Protein AF-A0A3S3UVJ2-F1 (afdb_monomer)

Foldseek 3Di:
DWFWWAQFAAAPVRTDIDDDDADDEAAQKFKFQFPDAADDPVQNCCSNVVDVLAPGDGDAGGFKTWGFTCGDHHNDPPDDGGFTKIFGAPPPYGQNRRGRMTMGRNVGMDGDDPVDDGHVRSLCHPLVVVLCCCCPVPVVDDPPDDDDDPPVVDSND

Nearest PDB structures (foldseek):
  4a27-assembly1_B  TM=9.596E-01  e=4.666E-13  Homo sapiens
  4dup-assembly1_A  TM=9.320E-01  e=1.553E-13  Rhizobium etli CFN 42
  4a27-assembly1_A  TM=9.573E-01  e=5.062E-12  Homo sapiens
  6lii-assembly2_D  TM=8.931E-01  e=5.062E-12  Homo sapiens
  2eih-assembly1_A  TM=8.874E-01  e=5.062E-12  Thermus thermophilus HB8

pLDDT: mean 97.7, std 1.2, range [91.75, 98.94]

Solvent-accessible surface area (backbone atoms only — not comparable to full-atom values): 8453 Å² total; per-residue (Å²): 69,55,29,42,31,31,76,53,65,39,64,79,84,44,58,41,80,42,82,43,83,74,84,78,40,49,72,41,15,25,22,28,40,43,72,24,54,29,89,53,74,64,44,56,32,36,45,41,56,78,43,55,66,80,62,73,57,72,53,40,49,36,41,14,27,6,28,29,30,68,42,76,16,53,88,59,72,99,72,56,70,69,42,48,32,24,25,44,19,56,72,79,49,81,23,27,28,45,24,47,55,28,55,31,46,57,88,44,47,44,77,50,62,88,91,54,56,44,63,65,45,7,60,35,34,61,30,49,50,50,40,46,41,52,42,48,76,72,55,61,68,54,94,91,69,85,83,88,68,74,67,53,87,44,89,58,69

Sequence (157 aa):
MRAVTQNTVGGPDVLVIADRPDPAPKAGEVLVRVSAAGINPVDGAVRGGHYPLLGEPPFILGWDISGTIEALGPDVSGLKVGDQVFGMPHFPKQAAAYAELAVAPADEIAPKPDSIDHIHAAALPLAGLTAWQGLVRHGGLRKGQRVLVHAAAGGVG

Radius of gyration: 16.52 Å; Cα contacts (8 Å, |Δi|>4): 335; chains: 1; bounding box: 36×39×40 Å

Structure (mmCIF, N/CA/C/O backbone):
data_AF-A0A3S3UVJ2-F1
#
_entry.id   AF-A0A3S3UVJ2-F1
#
loop_
_atom_site.group_PDB
_atom_site.id
_atom_site.type_symbol
_atom_site.label_atom_id
_atom_site.label_alt_id
_atom_site.label_comp_id
_atom_site.label_asym_id
_atom_site.label_entity_id
_atom_site.label_seq_id
_atom_site.pdbx_PDB_ins_code
_atom_site.Cartn_x
_atom_site.Cartn_y
_atom_site.Cartn_z
_atom_site.occupancy
_atom_site.B_iso_or_equiv
_atom_site.auth_seq_id
_atom_site.auth_comp_id
_atom_site.auth_asym_id
_atom_site.auth_atom_id
_atom_site.pdbx_PDB_model_num
ATOM 1 N N . MET A 1 1 ? 8.243 -12.343 -9.855 1.00 98.06 1 MET A N 1
ATOM 2 C CA . MET A 1 1 ? 6.895 -11.747 -9.803 1.00 98.06 1 MET A CA 1
ATOM 3 C C . MET A 1 1 ? 6.687 -10.773 -10.948 1.00 98.06 1 MET A C 1
ATOM 5 O O . MET A 1 1 ? 7.643 -10.124 -11.371 1.00 98.06 1 MET A O 1
ATOM 9 N N . ARG A 1 2 ? 5.448 -10.613 -11.410 1.00 98.62 2 ARG A N 1
ATOM 10 C CA . ARG A 1 2 ? 5.065 -9.511 -12.300 1.00 98.62 2 ARG A CA 1
ATOM 11 C C . ARG A 1 2 ? 4.887 -8.226 -11.494 1.00 98.62 2 ARG A C 1
ATOM 13 O O . ARG A 1 2 ? 4.328 -8.241 -10.397 1.00 98.62 2 ARG A O 1
ATOM 20 N N . ALA A 1 3 ? 5.335 -7.113 -12.059 1.00 98.75 3 ALA A N 1
ATOM 21 C CA . ALA A 1 3 ? 5.150 -5.782 -11.497 1.00 98.75 3 ALA A CA 1
ATOM 22 C C . ALA A 1 3 ? 4.907 -4.747 -12.596 1.00 98.75 3 ALA A C 1
ATOM 24 O O . ALA A 1 3 ? 5.385 -4.901 -13.724 1.00 98.75 3 ALA A O 1
ATOM 25 N N . VAL A 1 4 ? 4.199 -3.672 -12.254 1.00 98.69 4 VAL A N 1
ATOM 26 C CA . VAL A 1 4 ? 4.075 -2.485 -13.102 1.00 98.69 4 VAL A CA 1
ATOM 27 C C . VAL A 1 4 ? 5.255 -1.562 -12.812 1.00 98.69 4 VAL A C 1
ATOM 29 O O . VAL A 1 4 ? 5.452 -1.110 -11.686 1.00 98.69 4 VAL A O 1
ATOM 32 N N . THR A 1 5 ? 6.060 -1.279 -13.828 1.00 98.19 5 THR A N 1
ATOM 33 C CA . THR A 1 5 ? 7.278 -0.468 -13.726 1.00 98.19 5 THR A CA 1
ATOM 34 C C . THR A 1 5 ? 7.324 0.571 -14.844 1.00 98.19 5 THR A C 1
ATOM 36 O O . THR A 1 5 ? 6.481 0.572 -15.739 1.00 98.19 5 THR A O 1
ATOM 39 N N . GLN A 1 6 ? 8.310 1.461 -14.799 1.00 98.06 6 GLN A N 1
ATOM 40 C CA . GLN A 1 6 ? 8.572 2.457 -15.834 1.00 98.06 6 GLN A CA 1
ATOM 41 C C . GLN A 1 6 ? 10.076 2.700 -15.963 1.00 98.06 6 GLN A C 1
ATOM 43 O O . GLN A 1 6 ? 10.808 2.519 -14.994 1.00 98.06 6 GLN A O 1
ATOM 48 N N . ASN A 1 7 ? 10.523 3.149 -17.137 1.00 97.44 7 ASN A N 1
ATOM 49 C CA . ASN A 1 7 ? 11.928 3.505 -17.400 1.00 97.44 7 ASN A CA 1
ATOM 50 C C . ASN A 1 7 ? 12.138 5.013 -17.621 1.00 97.44 7 ASN A C 1
ATOM 52 O O . ASN A 1 7 ? 13.267 5.463 -17.765 1.00 97.44 7 ASN A O 1
ATOM 56 N N . THR A 1 8 ? 11.053 5.783 -17.674 1.00 97.94 8 THR A N 1
ATOM 57 C CA . THR A 1 8 ? 11.046 7.243 -17.811 1.00 97.94 8 THR A CA 1
ATOM 58 C C . THR A 1 8 ? 9.856 7.796 -17.039 1.00 97.94 8 THR A C 1
ATOM 60 O O . THR A 1 8 ? 8.887 7.071 -16.800 1.00 97.94 8 THR A O 1
ATOM 63 N N . VAL A 1 9 ? 9.920 9.065 -16.645 1.00 98.12 9 VAL A N 1
ATOM 64 C CA . VAL A 1 9 ? 8.751 9.776 -16.120 1.00 98.12 9 VAL A CA 1
ATOM 65 C C . VAL A 1 9 ? 7.801 10.148 -17.260 1.00 98.12 9 VAL A C 1
ATOM 67 O O . VAL A 1 9 ? 8.246 10.360 -18.392 1.00 98.12 9 VAL A O 1
ATOM 70 N N . GLY A 1 10 ? 6.497 10.225 -16.980 1.00 97.75 10 GLY A N 1
ATOM 71 C CA . GLY A 1 10 ? 5.513 10.669 -17.972 1.00 97.75 10 GLY A CA 1
ATOM 72 C C . GLY A 1 10 ? 4.047 10.363 -17.653 1.00 97.75 10 GLY A C 1
ATOM 73 O O . GLY A 1 10 ? 3.637 10.173 -16.498 1.00 97.75 10 GLY A O 1
ATOM 74 N N . GLY A 1 11 ? 3.233 10.362 -18.711 1.00 98.06 11 GLY A N 1
ATOM 75 C CA . GLY A 1 11 ? 1.832 9.948 -18.663 1.00 98.06 11 GLY A CA 1
ATOM 76 C C . GLY A 1 11 ? 1.673 8.457 -18.330 1.00 98.06 11 GLY A C 1
ATOM 77 O O . GLY A 1 11 ? 2.662 7.754 -18.144 1.00 98.06 11 GLY A O 1
ATOM 78 N N . PRO A 1 12 ? 0.439 7.943 -18.193 1.00 97.75 12 PRO A N 1
ATOM 79 C CA . PRO A 1 12 ? 0.204 6.525 -17.890 1.00 97.75 12 PRO A CA 1
ATOM 80 C C . PRO A 1 12 ? 0.824 5.549 -18.904 1.00 97.75 12 PRO A C 1
ATOM 82 O O . PRO A 1 12 ? 1.092 4.404 -18.563 1.00 97.75 12 PRO A O 1
ATOM 85 N N . ASP A 1 13 ? 1.066 6.009 -20.128 1.00 98.25 13 ASP A N 1
ATOM 86 C CA . ASP A 1 13 ? 1.671 5.287 -21.249 1.00 98.25 13 ASP A CA 1
ATOM 87 C C . ASP A 1 13 ? 3.126 4.845 -21.014 1.00 98.25 13 ASP A C 1
ATOM 89 O O . ASP A 1 13 ? 3.608 3.956 -21.712 1.00 98.25 13 ASP A O 1
ATOM 93 N N . VAL A 1 14 ? 3.813 5.391 -20.002 1.00 98.38 14 VAL A N 1
ATOM 94 C CA . VAL A 1 14 ? 5.164 4.935 -19.616 1.00 98.38 14 VAL A CA 1
ATOM 95 C C . VAL A 1 14 ? 5.156 3.639 -18.797 1.00 98.38 14 VAL A C 1
ATOM 97 O O . VAL A 1 14 ? 6.216 3.047 -18.579 1.00 98.38 14 VAL A O 1
ATOM 100 N N . LEU A 1 15 ? 3.984 3.221 -18.303 1.00 98.56 15 LEU A N 1
ATOM 101 C CA . LEU A 1 15 ? 3.835 2.041 -17.458 1.00 98.56 15 LEU A CA 1
ATOM 102 C C . LEU A 1 15 ? 3.865 0.767 -18.302 1.00 98.56 15 LEU A C 1
ATOM 104 O O . LEU A 1 15 ? 3.097 0.601 -19.248 1.00 98.56 15 LEU A O 1
ATOM 108 N N . VAL A 1 16 ? 4.715 -0.171 -17.900 1.00 98.50 16 VAL A N 1
A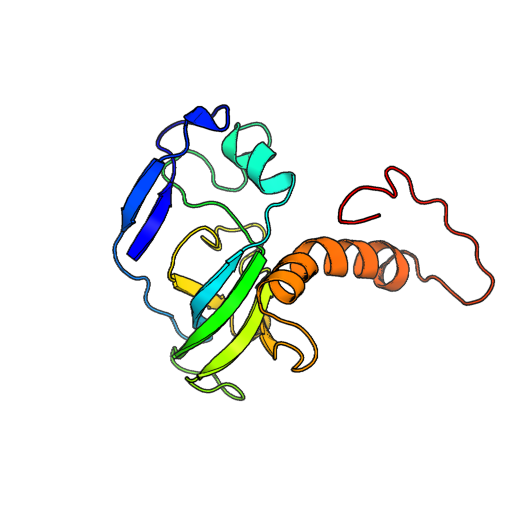TOM 109 C CA . VAL A 1 16 ? 4.844 -1.490 -18.522 1.00 98.50 16 VAL A CA 1
ATOM 110 C C . VAL A 1 16 ? 4.797 -2.580 -17.460 1.00 98.50 16 VAL A C 1
ATOM 112 O O . VAL A 1 16 ? 5.266 -2.391 -16.337 1.00 98.50 16 VAL A O 1
ATOM 115 N N . ILE A 1 17 ? 4.245 -3.741 -17.810 1.00 98.56 17 ILE A N 1
ATOM 116 C CA . ILE A 1 17 ? 4.340 -4.939 -16.971 1.00 98.56 17 ILE A CA 1
ATOM 117 C C . ILE A 1 17 ? 5.666 -5.625 -17.285 1.00 98.56 17 ILE A C 1
ATOM 119 O O . ILE A 1 17 ? 5.972 -5.877 -18.450 1.00 98.56 17 ILE A O 1
ATOM 123 N N . ALA A 1 18 ? 6.441 -5.936 -16.252 1.00 98.12 18 ALA A N 1
ATOM 124 C CA . ALA A 1 18 ? 7.705 -6.646 -16.378 1.00 98.12 18 ALA A CA 1
ATOM 125 C C . ALA A 1 18 ? 7.862 -7.685 -15.267 1.00 98.12 18 ALA A C 1
ATOM 127 O O . ALA A 1 18 ? 7.359 -7.505 -14.155 1.00 98.12 18 ALA A O 1
ATOM 128 N N . ASP A 1 19 ? 8.611 -8.745 -15.559 1.00 98.31 19 ASP A N 1
ATOM 129 C CA . ASP A 1 19 ? 9.071 -9.678 -14.540 1.00 98.31 19 ASP A CA 1
ATOM 130 C C . ASP A 1 19 ? 10.206 -9.060 -13.721 1.00 98.31 19 ASP A C 1
ATOM 132 O O . ASP A 1 19 ? 11.157 -8.471 -14.248 1.00 98.31 19 ASP A O 1
ATOM 136 N N . ARG A 1 20 ? 10.101 -9.201 -12.403 1.00 97.38 20 ARG A N 1
ATOM 137 C CA . ARG A 1 20 ? 11.088 -8.763 -11.420 1.00 97.38 20 ARG A CA 1
ATOM 138 C C . ARG A 1 20 ? 11.397 -9.908 -10.454 1.00 97.38 20 ARG A C 1
ATOM 140 O O . ARG A 1 20 ? 10.530 -10.759 -10.232 1.00 97.38 20 ARG A O 1
ATOM 147 N N . PRO A 1 21 ? 12.609 -9.943 -9.873 1.00 97.69 21 PRO A N 1
ATOM 148 C CA . PRO A 1 21 ? 12.908 -10.862 -8.784 1.00 97.69 21 PRO A CA 1
ATOM 149 C C . PRO A 1 21 ? 11.909 -10.683 -7.642 1.00 97.69 21 PRO A C 1
ATOM 151 O O . PRO A 1 21 ? 11.505 -9.557 -7.345 1.00 97.69 21 PRO A O 1
ATOM 154 N N . ASP A 1 22 ? 11.533 -11.786 -7.005 1.00 98.25 22 ASP A N 1
ATOM 155 C CA . ASP A 1 22 ? 10.714 -11.727 -5.800 1.00 98.25 22 ASP A CA 1
ATOM 156 C C . ASP A 1 22 ? 11.526 -11.047 -4.686 1.00 98.25 22 ASP A C 1
ATOM 158 O O . ASP A 1 22 ? 12.705 -11.377 -4.496 1.00 98.25 22 ASP A O 1
ATOM 162 N N . PRO A 1 23 ? 10.949 -10.072 -3.966 1.00 97.69 23 PRO A N 1
ATOM 163 C CA . PRO A 1 23 ? 11.634 -9.439 -2.858 1.00 97.69 23 PRO A CA 1
ATOM 164 C C . PRO A 1 23 ? 11.634 -10.382 -1.649 1.00 97.69 23 PRO A C 1
ATOM 166 O O . PRO A 1 23 ? 10.733 -11.200 -1.474 1.00 97.69 23 PRO A O 1
ATOM 169 N N . ALA A 1 24 ? 12.643 -10.247 -0.792 1.00 97.62 24 ALA A N 1
ATOM 170 C CA . ALA A 1 24 ? 12.733 -10.991 0.458 1.00 97.62 24 ALA A CA 1
ATOM 171 C C . ALA A 1 24 ? 12.555 -10.032 1.646 1.00 97.62 24 ALA A C 1
ATOM 173 O O . ALA A 1 24 ? 13.186 -8.969 1.644 1.00 97.62 24 ALA A O 1
ATOM 174 N N . PRO A 1 25 ? 11.738 -10.387 2.654 1.00 98.25 25 PRO A N 1
ATOM 175 C CA . PRO A 1 25 ? 11.568 -9.556 3.836 1.00 98.25 25 PRO A CA 1
ATOM 176 C C . PRO A 1 25 ? 12.832 -9.595 4.703 1.00 98.25 25 PRO A C 1
ATOM 178 O O . PRO A 1 25 ? 13.435 -10.656 4.903 1.00 98.25 25 PRO A O 1
ATOM 181 N N . LYS A 1 26 ? 13.241 -8.439 5.226 1.00 98.19 26 LYS A N 1
ATOM 182 C CA . LYS A 1 26 ? 14.328 -8.311 6.208 1.00 98.19 26 LYS A CA 1
ATOM 183 C C . LYS A 1 26 ? 13.784 -8.422 7.632 1.00 98.19 26 LYS A C 1
ATOM 185 O O . LYS A 1 26 ? 12.597 -8.644 7.847 1.00 98.19 26 LYS A O 1
ATOM 190 N N . ALA A 1 27 ? 14.665 -8.274 8.621 1.00 98.38 27 ALA A N 1
ATOM 191 C CA . ALA A 1 27 ? 14.255 -8.233 10.021 1.00 98.38 27 ALA A CA 1
ATOM 192 C C . ALA A 1 27 ? 13.189 -7.144 10.252 1.00 98.38 27 ALA A C 1
ATOM 194 O O . ALA A 1 27 ? 13.362 -6.010 9.806 1.00 98.38 27 ALA A O 1
ATOM 195 N N . GLY A 1 28 ? 12.097 -7.505 10.927 1.00 98.38 28 GLY A N 1
ATOM 196 C CA . GLY A 1 28 ? 10.945 -6.636 11.178 1.00 98.38 28 GLY A CA 1
ATOM 197 C C . GLY A 1 28 ? 9.983 -6.463 9.996 1.00 98.38 28 GLY A C 1
ATOM 198 O O . GLY A 1 28 ? 9.000 -5.738 10.131 1.00 98.38 28 GLY A O 1
ATOM 199 N N . GLU A 1 29 ? 10.222 -7.115 8.857 1.00 98.69 29 GLU A N 1
ATOM 200 C CA . GLU A 1 29 ? 9.383 -7.000 7.662 1.00 98.69 29 GLU A CA 1
ATOM 201 C C . GLU A 1 29 ? 8.628 -8.300 7.363 1.00 98.69 29 GLU A C 1
ATOM 203 O O . GLU A 1 29 ? 9.044 -9.403 7.726 1.00 98.69 29 GLU A O 1
ATOM 208 N N . VAL A 1 30 ? 7.523 -8.182 6.636 1.00 98.81 30 VAL A N 1
ATOM 209 C CA . VAL A 1 30 ? 6.783 -9.311 6.071 1.00 98.81 30 VAL A CA 1
ATOM 210 C C . VAL A 1 30 ? 6.736 -9.206 4.555 1.00 98.81 30 VAL A C 1
ATOM 212 O O . VAL A 1 30 ? 6.794 -8.114 3.990 1.00 98.81 30 VAL A O 1
ATOM 215 N N . LEU A 1 31 ? 6.606 -10.350 3.893 1.00 98.81 31 LEU A N 1
ATOM 216 C CA . LEU A 1 31 ? 6.291 -10.433 2.474 1.00 98.81 31 LEU A CA 1
ATOM 217 C C . LEU A 1 31 ? 4.794 -10.669 2.324 1.00 98.81 31 LEU A C 1
ATOM 219 O O . LEU A 1 31 ? 4.269 -11.654 2.846 1.00 98.81 31 LEU A O 1
ATOM 223 N N . VAL A 1 32 ? 4.114 -9.791 1.598 1.00 98.88 32 VAL A N 1
ATOM 224 C CA . VAL A 1 32 ? 2.677 -9.880 1.337 1.00 98.88 32 VAL A CA 1
ATOM 225 C C . VAL A 1 32 ? 2.449 -10.253 -0.119 1.00 98.88 32 VAL A C 1
ATOM 227 O O . VAL A 1 32 ? 2.915 -9.555 -1.019 1.00 98.88 32 VAL A O 1
ATOM 230 N N . ARG A 1 33 ? 1.666 -11.308 -0.349 1.00 98.88 33 ARG A N 1
ATOM 231 C CA . ARG A 1 33 ? 1.051 -11.596 -1.644 1.00 98.88 33 ARG A CA 1
ATOM 232 C C . ARG A 1 33 ? -0.109 -10.650 -1.872 1.00 98.88 33 ARG A C 1
ATOM 234 O O . ARG A 1 33 ? -1.174 -10.804 -1.267 1.00 98.88 33 ARG A O 1
ATOM 241 N N . VAL A 1 34 ? 0.114 -9.655 -2.719 1.00 98.88 34 VAL A N 1
ATOM 242 C CA . VAL A 1 34 ? -0.831 -8.566 -2.955 1.00 98.88 34 VAL A CA 1
ATOM 243 C C . VAL A 1 34 ? -2.044 -9.107 -3.708 1.00 98.88 34 VAL A C 1
ATOM 245 O O . VAL A 1 34 ? -1.927 -9.682 -4.787 1.00 98.88 34 VAL A O 1
ATOM 248 N N . SER A 1 35 ? -3.223 -8.931 -3.115 1.00 98.81 35 SER A N 1
ATOM 249 C CA . SER A 1 35 ? -4.514 -9.266 -3.731 1.00 98.81 35 SER A CA 1
ATOM 250 C C . SER A 1 35 ? -5.173 -8.039 -4.359 1.00 98.81 35 SER A C 1
ATOM 252 O O . SER A 1 35 ? -5.859 -8.157 -5.371 1.00 98.81 35 SER A O 1
ATOM 254 N N . ALA A 1 36 ? -4.958 -6.863 -3.769 1.00 98.81 36 ALA A N 1
ATOM 255 C CA . ALA A 1 36 ? -5.392 -5.580 -4.301 1.00 98.81 36 ALA A CA 1
ATOM 256 C C . ALA A 1 36 ? -4.416 -4.474 -3.883 1.00 98.81 36 ALA A C 1
ATOM 258 O O . ALA A 1 36 ? -3.838 -4.529 -2.795 1.00 98.81 36 ALA A O 1
ATOM 259 N N . ALA A 1 37 ? -4.274 -3.464 -4.738 1.00 98.62 37 ALA A N 1
ATOM 260 C CA . ALA A 1 37 ? -3.512 -2.256 -4.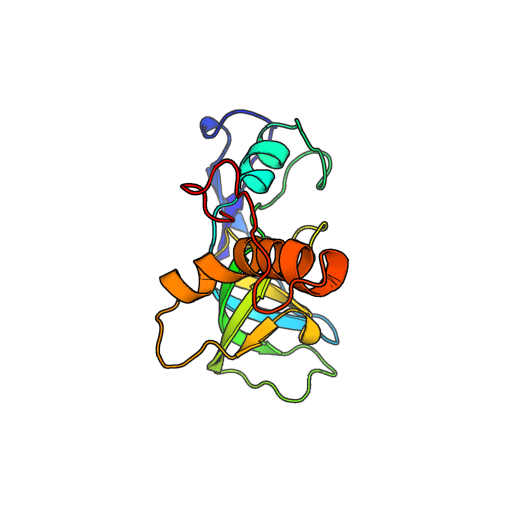456 1.00 98.62 37 ALA A CA 1
ATOM 261 C C . ALA A 1 37 ? -4.377 -1.017 -4.710 1.00 98.62 37 ALA A C 1
ATOM 263 O O . ALA A 1 37 ? -5.143 -0.980 -5.677 1.00 98.62 37 ALA A O 1
ATOM 264 N N . GLY A 1 38 ? -4.260 -0.016 -3.840 1.00 98.06 38 GLY A N 1
ATOM 265 C CA . GLY A 1 38 ? -4.940 1.269 -4.004 1.00 98.06 38 GLY A CA 1
ATOM 266 C C . GLY A 1 38 ? -4.163 2.194 -4.942 1.00 98.06 38 GLY A C 1
ATOM 267 O O . GLY A 1 38 ? -2.933 2.243 -4.903 1.00 98.06 38 GLY A O 1
ATOM 268 N N . ILE A 1 39 ? -4.885 2.932 -5.788 1.00 97.62 39 ILE A N 1
ATOM 269 C CA . ILE A 1 39 ? -4.319 3.944 -6.689 1.00 97.62 39 ILE A CA 1
ATOM 270 C C . ILE A 1 39 ? -4.630 5.324 -6.123 1.00 97.62 39 ILE A C 1
ATOM 272 O O . ILE A 1 39 ? -5.794 5.691 -5.961 1.00 97.62 39 ILE A O 1
ATOM 276 N N . ASN A 1 40 ? -3.587 6.106 -5.876 1.00 97.88 40 ASN A N 1
ATOM 277 C CA . ASN A 1 40 ? -3.665 7.406 -5.232 1.00 97.88 40 ASN A CA 1
ATOM 278 C C . ASN A 1 40 ? -3.108 8.522 -6.137 1.00 97.88 40 ASN A C 1
ATOM 280 O O . ASN A 1 40 ? -2.239 8.276 -6.976 1.00 97.88 40 ASN A O 1
ATOM 284 N N . PRO A 1 41 ? -3.537 9.789 -5.960 1.00 97.12 41 PRO A N 1
ATOM 285 C CA . PRO A 1 41 ? -3.004 10.914 -6.735 1.00 97.12 41 PRO A CA 1
ATOM 286 C C . PRO A 1 41 ? -1.476 11.068 -6.658 1.00 97.12 41 PRO A C 1
ATOM 288 O O . PRO A 1 41 ? -0.851 11.468 -7.643 1.00 97.12 41 PRO A O 1
ATOM 291 N N . VAL A 1 42 ? -0.865 10.714 -5.518 1.00 97.62 42 VAL A N 1
ATOM 292 C CA . VAL A 1 42 ? 0.597 10.733 -5.347 1.00 97.62 42 VAL A CA 1
ATOM 293 C C . VAL A 1 42 ? 1.299 9.784 -6.323 1.00 97.62 42 VAL A C 1
ATOM 295 O O . VAL A 1 42 ? 2.346 10.143 -6.852 1.00 97.62 42 VAL A O 1
ATOM 298 N N . ASP A 1 43 ? 0.687 8.646 -6.662 1.00 97.94 43 ASP A N 1
ATOM 299 C CA . ASP A 1 43 ? 1.247 7.682 -7.615 1.00 97.94 43 ASP A CA 1
ATOM 300 C C . ASP A 1 43 ? 1.401 8.329 -8.992 1.00 97.94 43 ASP A C 1
ATOM 302 O O . ASP A 1 43 ? 2.459 8.253 -9.612 1.00 97.94 43 ASP A O 1
ATOM 306 N N . GLY A 1 44 ? 0.365 9.041 -9.448 1.00 97.75 44 GLY A N 1
ATOM 307 C CA . GLY A 1 44 ? 0.390 9.782 -10.709 1.00 97.75 44 GLY A CA 1
ATOM 308 C C . GLY A 1 44 ? 1.380 10.950 -10.702 1.00 97.75 44 GLY A C 1
ATOM 309 O O . GLY A 1 44 ? 2.037 11.199 -11.717 1.00 97.75 44 GLY A O 1
ATOM 310 N N . ALA A 1 45 ? 1.516 11.644 -9.568 1.00 97.81 45 ALA A N 1
ATOM 311 C CA . ALA A 1 45 ? 2.466 12.743 -9.407 1.00 97.81 45 ALA A CA 1
ATOM 312 C C . ALA A 1 45 ? 3.927 12.259 -9.457 1.00 97.81 45 ALA A C 1
ATOM 314 O O . ALA A 1 45 ? 4.743 12.870 -10.153 1.00 97.81 45 ALA A O 1
ATOM 315 N N . VAL A 1 46 ? 4.236 11.146 -8.780 1.00 98.12 46 VAL A N 1
ATOM 316 C CA . VAL A 1 46 ? 5.558 10.495 -8.791 1.00 98.12 46 VAL A CA 1
ATOM 317 C C . VAL A 1 46 ? 5.855 9.914 -10.173 1.00 98.12 46 VAL A C 1
ATOM 319 O O . VAL A 1 46 ? 6.902 10.216 -10.743 1.00 98.12 46 VAL A O 1
ATOM 322 N N . ARG A 1 47 ? 4.908 9.169 -10.766 1.00 98.31 47 ARG A N 1
ATOM 323 C CA . ARG A 1 47 ? 5.009 8.626 -12.136 1.00 98.31 47 ARG A CA 1
ATOM 324 C C . ARG A 1 47 ? 5.394 9.703 -13.149 1.00 98.31 47 ARG A 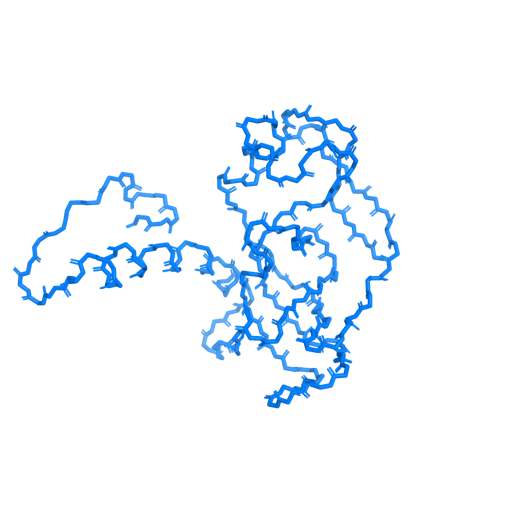C 1
ATOM 326 O O . ARG A 1 47 ? 6.263 9.488 -13.990 1.00 98.31 47 ARG A O 1
ATOM 333 N N . GLY A 1 48 ? 4.725 10.853 -13.067 1.00 97.94 48 GLY A N 1
ATOM 334 C CA . GLY A 1 48 ? 4.910 11.977 -13.980 1.00 97.94 48 GLY A CA 1
ATOM 335 C C . GLY A 1 48 ? 6.112 12.871 -13.678 1.00 97.94 48 GLY A C 1
ATOM 336 O O . GLY A 1 48 ? 6.309 13.831 -14.412 1.00 97.94 48 GLY A O 1
ATOM 337 N N . GLY A 1 49 ? 6.882 12.610 -12.616 1.00 96.75 49 GLY A N 1
ATOM 338 C CA . GLY A 1 49 ? 8.044 13.426 -12.237 1.00 96.75 49 GLY A CA 1
ATOM 339 C C . GLY A 1 49 ? 7.710 14.770 -11.572 1.00 96.75 49 GLY A C 1
ATOM 340 O O . GLY A 1 49 ? 8.610 15.547 -11.274 1.00 96.75 49 GLY A O 1
ATOM 341 N N . HIS A 1 50 ? 6.434 15.052 -11.291 1.00 95.75 50 HIS A N 1
ATOM 342 C CA . HIS A 1 50 ? 6.001 16.295 -10.631 1.00 95.75 50 HIS A CA 1
ATOM 343 C C . HIS A 1 50 ? 6.285 16.288 -9.125 1.00 95.75 50 HIS A C 1
ATOM 345 O O . HIS A 1 50 ? 6.319 17.340 -8.487 1.00 95.75 50 HIS A O 1
ATOM 351 N N . TYR A 1 51 ? 6.457 15.096 -8.551 1.00 94.25 51 TYR A N 1
ATOM 352 C CA . TYR A 1 51 ? 6.774 14.902 -7.144 1.00 94.25 51 TYR A CA 1
ATOM 353 C C . TYR A 1 51 ? 7.770 13.739 -7.003 1.00 94.25 51 TYR A C 1
ATOM 355 O O . TYR A 1 51 ? 7.349 12.602 -6.804 1.00 94.25 51 TYR A O 1
ATOM 363 N N . PRO A 1 52 ? 9.086 13.973 -7.173 1.00 91.75 52 PRO A N 1
ATOM 364 C CA . PRO A 1 52 ? 10.084 12.915 -7.364 1.00 91.75 52 PRO A CA 1
ATOM 365 C C . PRO A 1 52 ? 10.483 12.210 -6.052 1.00 91.75 52 PRO A C 1
ATOM 367 O O . PRO A 1 52 ? 11.660 12.137 -5.708 1.00 91.75 52 PRO A O 1
ATOM 370 N N . LEU A 1 53 ? 9.512 11.665 -5.306 1.00 95.62 53 LEU A N 1
ATOM 371 C CA . LEU A 1 53 ? 9.752 10.936 -4.049 1.00 95.62 53 LEU A CA 1
ATOM 372 C C . LEU A 1 53 ? 10.711 9.752 -4.212 1.00 95.62 53 LEU A C 1
ATOM 374 O O . LEU A 1 53 ? 11.458 9.434 -3.290 1.00 95.62 53 LEU A O 1
ATOM 378 N N . LEU A 1 54 ? 10.675 9.099 -5.376 1.00 96.69 54 LEU A N 1
ATOM 379 C CA . LEU A 1 54 ? 11.475 7.911 -5.680 1.00 96.69 54 LEU A CA 1
ATOM 380 C C . LEU A 1 54 ? 12.715 8.221 -6.534 1.00 96.69 54 LEU A C 1
ATOM 382 O O . LEU A 1 54 ? 13.433 7.300 -6.910 1.00 96.69 54 LEU A O 1
ATOM 386 N N . GLY A 1 55 ? 12.986 9.498 -6.826 1.00 95.25 55 GLY A N 1
ATOM 387 C CA . GLY A 1 55 ? 14.050 9.902 -7.744 1.00 95.25 55 GLY A CA 1
ATOM 388 C C . GLY A 1 55 ? 13.749 9.527 -9.198 1.00 95.25 55 GLY A C 1
ATOM 389 O O . GLY A 1 55 ? 12.605 9.620 -9.645 1.00 95.25 55 GLY A O 1
ATOM 390 N N . GLU A 1 56 ? 14.786 9.122 -9.931 1.00 95.38 56 GLU A N 1
ATOM 391 C CA . GLU A 1 56 ? 14.678 8.720 -11.335 1.00 95.38 56 GLU A CA 1
ATOM 392 C C . GLU A 1 56 ? 14.331 7.227 -11.477 1.00 95.38 56 GLU A C 1
ATOM 394 O O . GLU A 1 56 ? 14.806 6.402 -10.691 1.00 95.38 56 GLU A O 1
ATOM 399 N N . PRO A 1 57 ? 13.526 6.848 -12.485 1.00 96.31 57 PRO A N 1
ATOM 400 C CA . PRO A 1 57 ? 13.226 5.450 -12.775 1.00 96.31 57 PRO A CA 1
ATOM 401 C C . PRO A 1 57 ? 14.483 4.635 -13.157 1.00 96.31 57 PRO A C 1
ATOM 403 O O . PRO A 1 57 ? 15.473 5.202 -13.623 1.00 96.31 57 PRO A O 1
ATOM 406 N N . PRO A 1 58 ? 14.453 3.292 -13.013 1.00 96.88 58 PRO A N 1
ATOM 407 C CA . PRO A 1 58 ? 13.259 2.475 -12.812 1.00 96.88 58 PRO A CA 1
ATOM 408 C C . PRO A 1 58 ? 12.816 2.333 -11.354 1.00 96.88 58 PRO A C 1
ATOM 410 O O . PRO A 1 58 ? 13.610 2.041 -10.466 1.00 96.88 58 PRO A O 1
ATOM 413 N N . PHE A 1 59 ? 11.504 2.434 -11.142 1.00 97.38 59 PHE A N 1
ATOM 414 C CA . PHE A 1 59 ? 10.843 2.152 -9.867 1.00 97.38 59 PHE A CA 1
ATOM 415 C C . PHE A 1 59 ? 9.512 1.412 -10.081 1.00 97.38 59 PHE A C 1
ATOM 417 O O . PHE A 1 59 ? 9.037 1.264 -11.216 1.00 97.38 59 PHE A O 1
ATOM 424 N N . ILE A 1 60 ? 8.935 0.912 -8.987 1.00 98.38 60 ILE A N 1
ATOM 425 C CA . ILE A 1 60 ? 7.582 0.333 -8.928 1.00 98.38 60 ILE A CA 1
ATOM 426 C C . ILE A 1 60 ? 6.749 1.234 -8.015 1.00 98.38 60 ILE A C 1
ATOM 428 O O . ILE A 1 60 ? 7.177 1.564 -6.910 1.00 98.38 60 ILE A O 1
ATOM 432 N N . LEU A 1 61 ? 5.578 1.645 -8.492 1.00 98.19 61 LEU A N 1
ATOM 433 C CA . LEU A 1 61 ? 4.698 2.590 -7.803 1.00 98.19 61 LEU A CA 1
ATOM 434 C C . LEU A 1 61 ? 3.768 1.913 -6.788 1.00 98.19 61 LEU A C 1
ATOM 436 O O . LEU A 1 61 ? 3.685 0.685 -6.704 1.00 98.19 61 LEU A O 1
ATOM 440 N N . GLY A 1 62 ? 3.039 2.764 -6.066 1.00 98.19 62 GLY A N 1
ATOM 441 C CA . GLY A 1 62 ? 1.943 2.399 -5.186 1.00 98.19 62 GLY A CA 1
ATOM 442 C C . GLY A 1 62 ? 2.381 2.196 -3.740 1.00 98.19 62 GLY A C 1
ATOM 443 O O . GLY A 1 62 ? 3.459 1.657 -3.469 1.00 98.19 62 GLY A O 1
ATOM 444 N N . TRP A 1 63 ? 1.496 2.611 -2.834 1.00 98.44 63 TRP A N 1
ATOM 445 C CA . TRP A 1 63 ? 1.669 2.507 -1.385 1.00 98.44 63 TRP A CA 1
ATOM 446 C C . TRP A 1 63 ? 0.552 1.748 -0.685 1.00 98.44 63 TRP A C 1
ATOM 448 O O . TRP A 1 63 ? 0.802 1.211 0.375 1.00 98.44 63 TRP A O 1
ATOM 458 N N . ASP A 1 64 ? -0.644 1.638 -1.251 1.00 98.56 64 ASP A N 1
ATOM 459 C CA . ASP A 1 64 ? -1.723 0.915 -0.581 1.00 98.56 64 ASP A CA 1
ATOM 460 C C . ASP A 1 64 ? -1.731 -0.547 -1.013 1.00 98.56 64 ASP A C 1
ATOM 462 O O . ASP A 1 64 ? -1.821 -0.834 -2.209 1.00 98.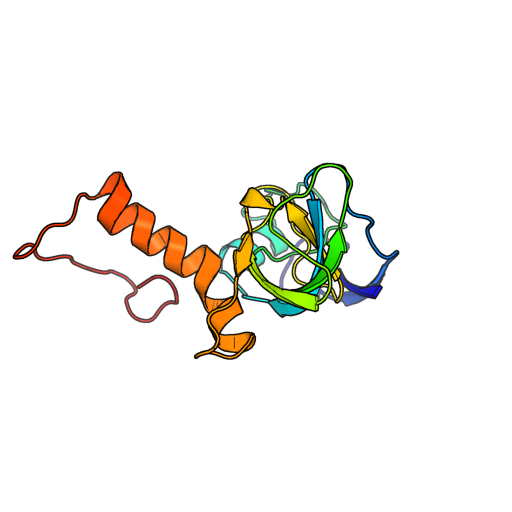56 64 ASP A O 1
ATOM 466 N N . ILE A 1 65 ? -1.687 -1.467 -0.048 1.00 98.75 65 ILE A N 1
ATOM 467 C CA . ILE A 1 65 ? -1.792 -2.910 -0.291 1.00 98.75 65 ILE A CA 1
ATOM 468 C C . ILE A 1 65 ? -2.882 -3.544 0.569 1.00 98.75 65 ILE A C 1
ATOM 470 O O . ILE A 1 65 ? -3.104 -3.164 1.720 1.00 98.75 65 ILE A O 1
ATOM 474 N N . SER A 1 66 ? -3.505 -4.593 0.039 1.00 98.88 66 SER A N 1
ATOM 475 C CA . SER A 1 66 ? -4.151 -5.635 0.831 1.00 98.88 66 SER A CA 1
ATOM 476 C C . SER A 1 66 ? -3.861 -7.005 0.232 1.00 98.88 66 SER A C 1
ATOM 478 O O . SER A 1 66 ? -3.871 -7.184 -0.987 1.00 98.88 66 SER A O 1
ATOM 480 N N . GLY A 1 67 ? -3.598 -7.987 1.087 1.00 98.88 67 GLY A N 1
ATOM 481 C CA . GLY A 1 67 ? -3.184 -9.308 0.646 1.00 98.88 67 GLY A CA 1
ATOM 482 C C . GLY A 1 67 ? -2.985 -10.287 1.789 1.00 98.88 67 GLY A C 1
ATOM 483 O O . GLY A 1 67 ? -3.522 -10.102 2.882 1.00 98.88 67 GLY A O 1
ATOM 484 N N . THR A 1 68 ? -2.212 -11.332 1.526 1.00 98.94 68 THR A N 1
ATOM 485 C CA . THR A 1 68 ? -1.933 -12.400 2.491 1.00 98.94 68 THR A CA 1
ATOM 486 C C . THR A 1 68 ? -0.444 -12.467 2.785 1.00 98.94 68 THR A C 1
ATOM 488 O O . THR A 1 68 ? 0.363 -12.399 1.860 1.00 98.94 68 THR A O 1
ATOM 491 N N . ILE A 1 69 ? -0.066 -12.620 4.053 1.00 98.88 69 ILE A N 1
ATOM 492 C CA . ILE A 1 69 ? 1.336 -12.820 4.429 1.00 98.88 69 ILE A CA 1
ATOM 493 C C . ILE A 1 69 ? 1.831 -14.139 3.834 1.00 98.88 69 ILE A C 1
ATOM 495 O O . ILE A 1 69 ? 1.304 -15.209 4.137 1.00 98.88 69 ILE A O 1
ATOM 499 N N . GLU A 1 70 ? 2.869 -14.054 3.015 1.00 98.81 70 GLU A N 1
ATOM 500 C CA . GLU A 1 70 ? 3.521 -15.187 2.365 1.00 98.81 70 GLU A CA 1
ATOM 501 C C . GLU A 1 70 ? 4.782 -15.633 3.104 1.00 98.81 70 GLU A C 1
ATOM 503 O O . GLU A 1 70 ? 5.046 -16.828 3.213 1.00 98.81 70 GLU A O 1
ATOM 508 N N . ALA A 1 71 ? 5.539 -14.683 3.653 1.00 98.75 71 ALA A N 1
ATOM 509 C CA . ALA A 1 71 ? 6.725 -14.965 4.450 1.00 98.75 71 ALA A CA 1
ATOM 510 C C . ALA A 1 71 ? 6.931 -13.900 5.530 1.00 98.75 71 ALA A C 1
ATOM 512 O O . ALA A 1 71 ? 6.480 -12.761 5.403 1.00 98.75 71 ALA A O 1
ATOM 513 N N . LEU A 1 72 ? 7.648 -14.278 6.585 1.00 98.69 72 LEU A N 1
ATOM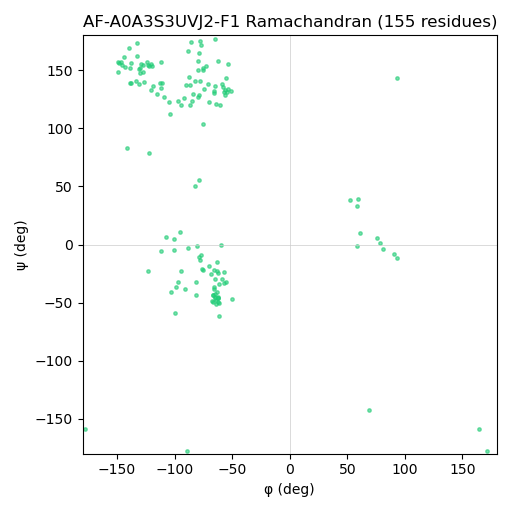 514 C CA . LEU A 1 72 ? 8.071 -13.387 7.659 1.00 98.69 72 LEU A CA 1
ATOM 515 C C . LEU A 1 72 ? 9.587 -13.235 7.611 1.00 98.69 72 LEU A C 1
ATOM 517 O O . LEU A 1 72 ? 10.304 -14.220 7.412 1.00 98.69 72 LEU A O 1
ATOM 521 N N . GLY A 1 73 ? 10.070 -12.021 7.828 1.00 98.44 73 GLY A N 1
ATOM 522 C CA . GLY A 1 73 ? 11.460 -11.793 8.170 1.00 98.44 73 GLY A CA 1
ATOM 523 C C . GLY A 1 73 ? 11.755 -12.134 9.637 1.00 98.44 73 GLY A C 1
ATOM 524 O O . GLY A 1 73 ? 10.838 -12.398 10.423 1.00 98.44 73 GLY A O 1
ATOM 525 N N . PRO A 1 74 ? 13.039 -12.126 10.033 1.00 98.38 74 PRO A N 1
ATOM 526 C CA . PRO A 1 74 ? 13.434 -12.245 11.435 1.00 98.38 74 PRO A CA 1
ATOM 527 C C . PRO A 1 74 ? 12.746 -11.199 12.326 1.00 98.38 74 PRO A C 1
ATOM 529 O O . PRO A 1 74 ? 12.363 -10.135 11.853 1.00 98.38 74 PRO A O 1
ATOM 532 N N . ASP A 1 75 ? 12.613 -11.482 13.620 1.00 96.50 75 ASP A N 1
ATOM 533 C CA . ASP A 1 75 ? 12.106 -10.547 14.642 1.00 96.50 75 ASP A CA 1
ATOM 534 C C . ASP A 1 75 ? 10.663 -10.034 14.449 1.00 96.50 75 ASP A C 1
ATOM 536 O O . ASP A 1 75 ? 10.205 -9.166 15.194 1.00 96.50 75 ASP A O 1
ATOM 540 N N . VAL A 1 76 ? 9.898 -10.603 13.511 1.00 97.69 76 VAL A N 1
ATOM 541 C CA . VAL A 1 76 ? 8.455 -10.356 13.418 1.00 97.69 76 VAL A CA 1
ATOM 542 C C . VAL A 1 76 ? 7.718 -11.204 14.452 1.00 97.69 76 VAL A C 1
ATOM 544 O O . VAL A 1 76 ? 7.859 -12.426 14.503 1.00 97.69 76 VAL A O 1
ATOM 547 N N . SER A 1 77 ? 6.891 -10.553 15.268 1.00 94.19 77 SER A N 1
ATOM 548 C CA . SER A 1 77 ? 6.020 -11.201 16.252 1.00 94.19 77 SER A CA 1
ATOM 549 C C . SER A 1 77 ? 4.574 -10.734 16.079 1.00 94.19 77 SER A C 1
ATOM 551 O O . SER A 1 77 ? 4.322 -9.657 15.550 1.00 94.19 77 SER A O 1
ATOM 553 N N . GLY A 1 78 ? 3.607 -11.561 16.490 1.00 94.44 78 GLY A N 1
ATOM 554 C CA . GLY A 1 78 ? 2.177 -11.223 16.419 1.00 94.44 78 GLY A CA 1
ATOM 555 C C . GLY A 1 78 ? 1.510 -11.417 15.050 1.00 94.44 78 GLY A C 1
ATOM 556 O O . GLY A 1 78 ? 0.294 -11.278 14.962 1.00 94.44 78 GLY A O 1
ATOM 557 N N . LEU A 1 79 ? 2.270 -11.793 14.019 1.00 97.62 79 LEU A N 1
ATOM 558 C CA . LEU A 1 79 ? 1.790 -12.114 12.672 1.00 97.62 79 LEU A CA 1
ATOM 559 C C . LEU A 1 79 ? 2.222 -13.528 12.268 1.00 97.62 79 LEU A C 1
ATOM 561 O O . LEU A 1 79 ? 3.236 -14.036 12.757 1.00 97.62 79 LEU A O 1
ATOM 565 N N . LYS A 1 80 ? 1.478 -14.160 11.356 1.00 98.38 80 LYS A N 1
ATOM 566 C CA . LYS A 1 80 ? 1.831 -15.463 10.769 1.00 98.38 80 LYS A CA 1
ATOM 567 C C . LYS A 1 80 ? 1.566 -15.516 9.267 1.00 98.38 80 LYS A C 1
ATOM 569 O O . LYS A 1 80 ? 0.710 -14.812 8.738 1.00 98.38 80 LYS A O 1
ATOM 574 N N . VAL A 1 81 ? 2.284 -16.410 8.586 1.00 98.75 81 VAL A N 1
ATOM 575 C CA . VAL A 1 81 ? 1.989 -16.777 7.193 1.00 98.75 81 VAL A CA 1
ATOM 576 C C . VAL A 1 81 ? 0.526 -17.212 7.081 1.00 98.75 81 VAL A C 1
ATOM 578 O O . VAL A 1 81 ? 0.036 -17.980 7.911 1.00 98.75 81 VAL A O 1
ATOM 581 N N . GLY A 1 82 ? -0.165 -16.706 6.062 1.00 98.69 82 GLY A N 1
ATOM 582 C CA . GLY A 1 82 ? -1.595 -16.913 5.846 1.00 98.69 82 GLY A CA 1
ATOM 583 C C . GLY A 1 82 ? -2.501 -15.826 6.432 1.00 98.69 82 GLY A C 1
ATOM 584 O O . GLY A 1 82 ? -3.675 -15.786 6.067 1.00 98.69 82 GLY A O 1
ATOM 585 N N . ASP A 1 83 ? -1.997 -14.921 7.280 1.00 98.81 83 ASP A N 1
ATOM 586 C CA . ASP A 1 83 ? -2.807 -13.798 7.770 1.00 98.81 83 ASP A CA 1
ATOM 587 C C . ASP A 1 83 ? -3.183 -12.849 6.625 1.00 98.81 83 ASP A C 1
ATOM 589 O O . ASP A 1 83 ? -2.351 -12.494 5.787 1.00 98.81 83 ASP A O 1
ATOM 593 N N . GLN A 1 84 ? -4.445 -12.416 6.604 1.00 98.88 84 GLN A N 1
ATOM 594 C CA . GLN A 1 84 ? -4.922 -11.382 5.689 1.00 98.88 84 GLN A CA 1
ATOM 595 C C . GLN A 1 84 ? -4.650 -10.004 6.286 1.00 98.88 84 GLN A C 1
ATOM 597 O O . GLN A 1 84 ? -5.114 -9.692 7.384 1.00 98.88 84 GLN A O 1
ATOM 602 N N . VAL A 1 85 ? -3.924 -9.168 5.552 1.00 98.88 85 VAL A N 1
ATOM 603 C CA . VAL A 1 85 ? -3.452 -7.861 6.021 1.00 98.88 85 VAL A CA 1
ATOM 604 C C . VAL A 1 85 ? -3.709 -6.766 4.994 1.00 98.88 85 VAL A C 1
ATOM 606 O O . VAL A 1 85 ? -3.979 -7.024 3.816 1.00 98.88 85 VAL A O 1
ATOM 609 N N . PHE A 1 86 ? -3.658 -5.522 5.449 1.00 98.81 86 PHE A N 1
ATOM 610 C CA . PHE A 1 86 ? -3.715 -4.330 4.612 1.00 98.81 86 PHE A CA 1
ATOM 611 C C . PHE A 1 86 ? -2.906 -3.201 5.255 1.00 98.81 86 PHE A C 1
ATOM 613 O O . PHE A 1 86 ? -2.666 -3.226 6.464 1.00 98.81 86 PHE A O 1
ATOM 620 N N . GLY A 1 87 ? -2.462 -2.225 4.469 1.00 98.44 87 GLY A N 1
ATOM 621 C CA . GLY A 1 87 ? -1.664 -1.120 4.998 1.00 98.44 87 GLY A CA 1
ATOM 622 C C . GLY A 1 87 ? -1.073 -0.214 3.927 1.00 98.44 87 GLY A C 1
ATOM 623 O O . GLY A 1 87 ? -1.312 -0.411 2.735 1.00 98.44 87 GLY A O 1
ATOM 624 N N . MET A 1 88 ? -0.306 0.772 4.396 1.00 98.12 88 MET A N 1
ATOM 625 C CA . MET A 1 88 ? 0.407 1.757 3.580 1.00 98.12 88 MET A CA 1
ATOM 626 C C . MET A 1 88 ? 1.913 1.681 3.895 1.00 98.12 88 MET A C 1
ATOM 628 O O . MET A 1 88 ? 2.395 2.498 4.684 1.00 98.12 88 MET A O 1
ATOM 632 N N . PRO A 1 89 ? 2.666 0.696 3.363 1.00 97.75 89 PRO A N 1
ATOM 633 C CA . PRO A 1 89 ? 4.039 0.463 3.778 1.00 97.75 89 PRO A CA 1
ATOM 634 C C . PRO A 1 89 ? 4.974 1.543 3.250 1.00 97.75 89 PRO A C 1
ATOM 636 O O . PRO A 1 89 ? 4.755 2.114 2.188 1.00 97.75 89 PRO A O 1
ATOM 639 N N . HIS A 1 90 ? 6.073 1.762 3.953 1.00 96.81 90 HIS A N 1
ATOM 640 C CA . HIS A 1 90 ? 7.251 2.521 3.570 1.00 96.81 90 HIS A CA 1
ATOM 641 C C . HIS A 1 90 ? 7.047 3.993 3.197 1.00 96.81 90 HIS A C 1
ATOM 643 O O . HIS A 1 90 ? 8.048 4.657 2.928 1.00 96.81 90 HIS A O 1
ATOM 649 N N . PHE A 1 91 ? 5.829 4.545 3.198 1.00 96.19 91 PHE A N 1
ATOM 650 C CA . PHE A 1 91 ? 5.596 5.921 2.756 1.00 96.19 91 PHE A CA 1
ATOM 651 C C . PHE A 1 91 ? 6.467 6.925 3.543 1.00 96.19 91 PHE A C 1
ATOM 653 O O . PHE A 1 91 ? 6.457 6.907 4.775 1.00 96.19 91 PHE A O 1
ATOM 660 N N . PRO A 1 92 ? 7.218 7.829 2.875 1.00 94.81 92 PRO A N 1
ATOM 661 C CA . PRO A 1 92 ? 7.187 8.154 1.440 1.00 94.81 92 PRO A CA 1
ATOM 662 C C . PRO A 1 92 ? 8.225 7.420 0.556 1.00 94.81 92 PRO A C 1
ATOM 664 O O . PRO A 1 92 ? 8.424 7.798 -0.597 1.00 94.81 92 PRO A O 1
ATOM 667 N N . LYS A 1 93 ? 8.922 6.400 1.066 1.00 96.19 93 LYS A N 1
ATOM 668 C CA . LYS A 1 93 ? 9.844 5.532 0.303 1.00 96.19 93 LYS A CA 1
ATOM 669 C C . LYS A 1 93 ? 9.075 4.477 -0.496 1.00 96.19 93 LYS A C 1
ATOM 671 O O . LYS A 1 93 ? 7.908 4.229 -0.231 1.00 96.19 93 LYS A O 1
ATOM 676 N N . GLN A 1 94 ? 9.728 3.829 -1.460 1.00 96.88 94 GLN A N 1
ATOM 677 C CA . GLN A 1 94 ? 9.082 2.842 -2.330 1.00 96.88 94 GLN A CA 1
ATOM 678 C C . GLN A 1 94 ? 8.517 1.644 -1.547 1.00 96.88 94 GLN A C 1
ATOM 680 O O . GLN A 1 94 ? 9.286 0.896 -0.947 1.00 96.88 94 GLN A O 1
ATOM 685 N N . ALA A 1 95 ? 7.203 1.422 -1.645 1.00 97.38 95 ALA A N 1
ATOM 686 C CA . ALA A 1 95 ? 6.539 0.203 -1.169 1.00 97.38 95 ALA A CA 1
ATOM 687 C C . ALA A 1 95 ? 6.371 -0.861 -2.267 1.00 97.38 95 ALA A C 1
ATOM 689 O O . ALA A 1 95 ? 6.253 -2.045 -1.971 1.00 97.38 95 ALA A O 1
ATOM 690 N N . ALA A 1 96 ? 6.381 -0.434 -3.537 1.00 98.06 96 ALA A N 1
ATOM 691 C CA . ALA A 1 96 ? 6.194 -1.288 -4.709 1.00 98.06 96 ALA A CA 1
ATOM 692 C C . ALA A 1 96 ? 4.847 -2.044 -4.726 1.00 98.06 96 ALA A C 1
ATOM 694 O O . ALA A 1 96 ? 4.791 -3.199 -5.142 1.00 98.06 96 ALA A O 1
ATOM 695 N N . ALA A 1 97 ? 3.756 -1.391 -4.303 1.00 98.50 97 ALA A N 1
ATOM 696 C CA . ALA A 1 97 ? 2.436 -2.018 -4.194 1.00 98.50 97 ALA A CA 1
ATOM 697 C C . ALA A 1 97 ? 1.856 -2.504 -5.534 1.00 98.50 97 ALA A C 1
ATOM 699 O O . ALA A 1 97 ? 1.011 -3.397 -5.550 1.00 98.50 97 ALA A O 1
ATOM 700 N N . TYR A 1 98 ? 2.291 -1.948 -6.671 1.00 98.69 98 TYR A N 1
ATOM 701 C CA . TYR A 1 98 ? 1.861 -2.400 -8.001 1.00 98.69 98 TYR A CA 1
ATOM 702 C C . TYR A 1 98 ? 2.664 -3.626 -8.474 1.00 98.69 98 TYR A C 1
ATOM 704 O O . TYR A 1 98 ? 3.211 -3.653 -9.581 1.00 98.69 98 TYR A O 1
ATOM 712 N N . ALA A 1 99 ? 2.751 -4.644 -7.626 1.00 98.81 99 ALA A N 1
ATOM 713 C CA . ALA A 1 99 ? 3.430 -5.908 -7.878 1.00 98.81 99 ALA A CA 1
ATOM 714 C C . ALA A 1 99 ? 2.662 -7.063 -7.226 1.00 98.81 99 ALA A C 1
ATOM 716 O O . ALA A 1 99 ? 1.847 -6.847 -6.335 1.00 98.81 99 ALA A O 1
ATOM 717 N N . GLU A 1 100 ? 2.917 -8.299 -7.659 1.00 98.88 100 GLU A N 1
ATOM 718 C CA . GLU A 1 100 ? 2.278 -9.480 -7.048 1.00 98.88 100 GLU A CA 1
ATOM 719 C C . GLU A 1 100 ? 2.755 -9.733 -5.607 1.00 98.88 100 GLU A C 1
ATOM 721 O O . GLU A 1 100 ? 2.024 -10.336 -4.820 1.00 98.88 100 GLU A O 1
ATOM 726 N N . LEU A 1 101 ? 3.960 -9.269 -5.257 1.00 98.81 101 LEU A N 1
ATOM 727 C CA . LEU A 1 101 ? 4.526 -9.349 -3.913 1.00 98.81 101 LEU A CA 1
ATOM 728 C C . LEU A 1 101 ? 5.069 -7.983 -3.483 1.00 98.81 101 LEU A C 1
ATOM 730 O O . LEU A 1 101 ? 5.750 -7.308 -4.257 1.00 98.81 101 LEU A O 1
ATOM 734 N N . ALA A 1 102 ? 4.827 -7.611 -2.229 1.00 98.56 102 ALA A N 1
ATOM 735 C CA . ALA A 1 102 ? 5.366 -6.398 -1.623 1.00 98.56 102 ALA A CA 1
ATOM 736 C C . ALA A 1 102 ? 5.930 -6.703 -0.233 1.00 98.56 102 ALA A C 1
ATOM 738 O O . ALA A 1 102 ? 5.354 -7.487 0.523 1.00 98.56 102 ALA A O 1
ATOM 739 N N . VAL A 1 103 ? 7.059 -6.081 0.099 1.00 98.62 103 VAL A N 1
ATOM 740 C CA . VAL A 1 103 ? 7.621 -6.124 1.452 1.00 98.62 103 VAL A CA 1
ATOM 741 C C . VAL A 1 103 ? 7.062 -4.949 2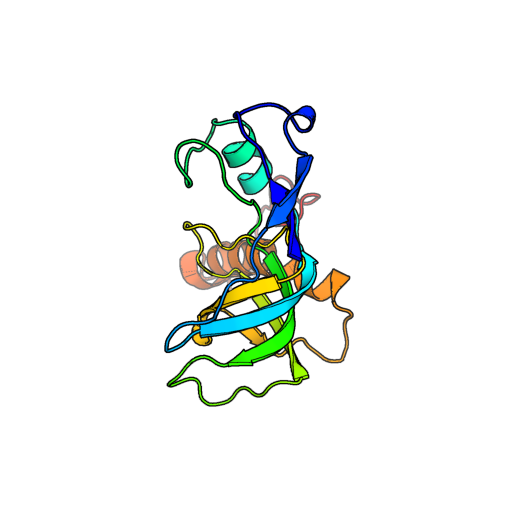.245 1.00 98.62 103 VAL A C 1
ATOM 743 O O . VAL A 1 103 ? 6.950 -3.843 1.718 1.00 98.62 103 VAL A O 1
ATOM 746 N N . ALA A 1 104 ? 6.691 -5.203 3.496 1.00 98.44 104 ALA A N 1
ATOM 747 C CA . ALA A 1 104 ? 6.136 -4.199 4.389 1.00 98.44 104 ALA A CA 1
ATOM 748 C C . ALA A 1 104 ? 6.720 -4.345 5.801 1.00 98.44 104 ALA A C 1
ATOM 750 O O . ALA A 1 104 ? 6.825 -5.478 6.282 1.00 98.44 104 ALA A O 1
ATOM 751 N N . PRO A 1 105 ? 7.052 -3.246 6.502 1.00 98.44 105 PRO A N 1
ATOM 752 C CA . PRO A 1 105 ? 7.323 -3.290 7.932 1.00 98.44 105 PRO A CA 1
ATOM 753 C C . PRO A 1 105 ? 6.105 -3.839 8.675 1.00 98.44 105 PRO A C 1
ATOM 755 O O . PRO A 1 105 ? 4.966 -3.466 8.383 1.00 98.44 105 PRO A O 1
ATOM 758 N N . ALA A 1 106 ? 6.333 -4.746 9.623 1.00 98.25 106 ALA A N 1
ATOM 759 C CA . ALA A 1 106 ? 5.256 -5.415 10.351 1.00 98.25 106 ALA A CA 1
ATOM 760 C C . ALA A 1 106 ? 4.383 -4.437 11.164 1.00 98.25 106 ALA A C 1
ATOM 762 O O . ALA A 1 106 ? 3.224 -4.739 11.433 1.00 98.25 106 ALA A O 1
ATOM 763 N N . ASP A 1 107 ? 4.922 -3.274 11.535 1.00 97.44 107 ASP A N 1
ATOM 764 C CA . ASP A 1 107 ? 4.239 -2.205 12.271 1.00 97.44 107 ASP A CA 1
ATOM 765 C C . ASP A 1 107 ? 3.506 -1.189 11.373 1.00 97.44 107 ASP A C 1
ATOM 767 O O . ASP A 1 107 ? 2.801 -0.315 11.880 1.00 97.44 107 ASP A O 1
ATOM 771 N N . GLU A 1 108 ? 3.611 -1.325 10.049 1.00 97.94 108 GLU A N 1
ATOM 772 C CA . GLU A 1 108 ? 2.919 -0.484 9.058 1.00 97.94 108 GLU A CA 1
ATOM 773 C C . GLU A 1 108 ? 1.765 -1.216 8.347 1.00 97.94 108 GLU A C 1
ATOM 775 O O . GLU A 1 108 ? 1.134 -0.683 7.426 1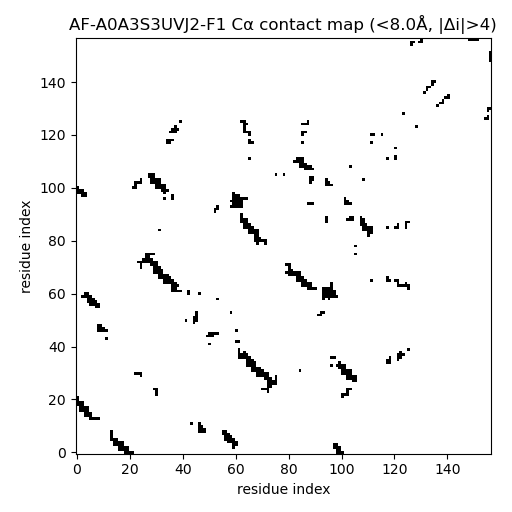.00 97.94 108 GLU A O 1
ATOM 780 N N . ILE A 1 109 ? 1.454 -2.433 8.794 1.00 97.94 109 ILE A N 1
ATOM 781 C CA . ILE A 1 109 ? 0.320 -3.233 8.329 1.00 97.94 109 ILE A CA 1
ATOM 782 C C . ILE A 1 109 ? -0.609 -3.594 9.485 1.00 97.94 109 ILE A C 1
ATOM 784 O O . ILE A 1 109 ? -0.208 -3.695 10.643 1.00 97.94 109 ILE A O 1
ATOM 788 N N . ALA A 1 110 ? -1.876 -3.813 9.156 1.00 98.12 110 ALA A N 1
ATOM 789 C CA . ALA A 1 110 ? -2.905 -4.216 10.100 1.00 98.12 110 ALA A CA 1
ATOM 790 C C . ALA A 1 110 ? -3.663 -5.453 9.591 1.00 98.12 110 ALA A C 1
ATOM 792 O O . ALA A 1 110 ? -3.735 -5.675 8.376 1.00 98.12 110 ALA A O 1
ATOM 793 N N . PRO A 1 111 ? -4.273 -6.250 10.489 1.00 98.38 111 PRO A N 1
ATOM 794 C CA . PRO A 1 111 ? -5.187 -7.315 10.093 1.00 98.38 111 PRO A CA 1
ATOM 795 C C . PRO A 1 111 ? -6.340 -6.759 9.256 1.00 98.38 111 PRO A C 1
ATOM 797 O O . PRO A 1 111 ? -6.988 -5.786 9.650 1.00 98.38 111 PRO A O 1
ATOM 800 N N . LYS A 1 112 ? -6.622 -7.382 8.109 1.00 98.50 112 LYS A N 1
ATOM 801 C CA . LYS A 1 112 ? -7.788 -7.029 7.298 1.00 98.50 112 LYS A CA 1
ATOM 802 C C . LYS A 1 112 ? -9.060 -7.386 8.080 1.00 98.50 112 LYS A C 1
ATOM 804 O O . LYS A 1 112 ? -9.179 -8.534 8.501 1.00 98.50 112 LYS A O 1
ATOM 809 N N . PRO A 1 113 ? -10.047 -6.483 8.216 1.00 97.69 113 PRO A N 1
ATOM 810 C CA . PRO A 1 113 ? -11.335 -6.846 8.800 1.00 97.69 113 PRO A CA 1
ATOM 811 C C . PRO A 1 113 ? -12.017 -7.968 8.004 1.00 97.69 113 PRO A C 1
ATOM 813 O O . PRO A 1 113 ? -12.040 -7.929 6.772 1.00 97.69 113 PRO A O 1
ATOM 816 N N . ASP A 1 114 ? -12.616 -8.943 8.689 1.00 96.50 114 ASP A N 1
ATOM 817 C CA . ASP A 1 114 ? -13.314 -10.070 8.045 1.00 96.50 114 ASP A CA 1
ATOM 818 C C . ASP A 1 114 ? -14.567 -9.638 7.268 1.00 96.50 114 ASP A C 1
ATOM 820 O O . ASP A 1 114 ? -15.014 -10.331 6.359 1.00 96.50 114 ASP A O 1
ATOM 824 N N . SER A 1 115 ? -15.130 -8.475 7.605 1.00 97.81 115 SER A N 1
ATOM 825 C CA . SER A 1 115 ? -16.360 -7.944 7.010 1.00 97.81 115 SER A CA 1
ATOM 826 C C . SER A 1 115 ? -16.188 -7.330 5.618 1.00 97.81 115 SER A C 1
ATOM 828 O O . SER A 1 115 ? -17.194 -6.998 4.992 1.00 97.81 115 SER A O 1
ATOM 830 N N . ILE A 1 116 ? -14.953 -7.153 5.135 1.00 98.00 116 ILE A N 1
ATOM 831 C CA . ILE A 1 116 ? -14.660 -6.541 3.832 1.00 98.00 116 ILE A CA 1
ATOM 832 C C . ILE A 1 116 ? -13.686 -7.395 3.019 1.00 98.00 116 ILE A C 1
ATOM 834 O O . ILE A 1 116 ? -12.842 -8.107 3.570 1.00 98.00 116 ILE A O 1
ATOM 838 N N . ASP A 1 117 ? -13.787 -7.318 1.694 1.00 98.62 117 ASP A N 1
ATOM 839 C CA . ASP A 1 117 ? -12.838 -7.970 0.790 1.00 98.62 117 ASP A CA 1
ATOM 840 C C . ASP A 1 117 ? -11.513 -7.185 0.672 1.00 98.62 117 ASP A C 1
ATOM 842 O O . ASP A 1 117 ? -11.346 -6.093 1.223 1.00 98.62 117 ASP A O 1
ATOM 846 N N . HIS A 1 118 ? -10.543 -7.756 -0.047 1.00 98.75 118 HIS A N 1
ATOM 847 C CA . HIS A 1 118 ? -9.244 -7.120 -0.273 1.00 98.75 118 HIS A CA 1
ATOM 848 C C . HIS A 1 118 ? -9.332 -5.824 -1.090 1.00 98.75 118 HIS A C 1
ATOM 850 O O . HIS A 1 118 ? -8.510 -4.938 -0.877 1.00 98.75 118 HIS A O 1
ATOM 856 N N . ILE A 1 119 ? -10.313 -5.683 -1.989 1.00 98.56 119 ILE A N 1
ATOM 857 C CA . ILE A 1 119 ? -10.476 -4.478 -2.817 1.00 98.56 119 ILE A CA 1
ATOM 858 C C . ILE A 1 119 ? -10.858 -3.297 -1.923 1.00 98.56 119 ILE A C 1
ATOM 860 O O . ILE A 1 119 ? -10.206 -2.254 -1.959 1.00 98.56 119 ILE A O 1
ATOM 864 N N . HIS A 1 120 ? -11.863 -3.480 -1.069 1.00 98.44 120 HIS A N 1
ATOM 865 C CA . HIS A 1 120 ? -12.296 -2.460 -0.117 1.00 98.44 120 HIS A CA 1
ATOM 866 C C . HIS A 1 120 ? -11.219 -2.175 0.933 1.00 98.44 120 HIS A C 1
ATOM 868 O O . HIS A 1 120 ? -11.007 -1.020 1.298 1.00 98.44 120 HIS A O 1
ATOM 874 N N . ALA A 1 121 ? -10.507 -3.207 1.395 1.00 98.69 121 ALA A N 1
ATOM 875 C CA . ALA A 1 121 ? -9.416 -3.030 2.343 1.00 98.69 121 ALA A CA 1
ATOM 876 C C . ALA A 1 121 ? -8.247 -2.233 1.747 1.00 98.69 121 ALA A C 1
ATOM 878 O O . ALA A 1 121 ? -7.739 -1.340 2.413 1.00 98.69 121 ALA A O 1
ATOM 879 N N . ALA A 1 122 ? -7.846 -2.501 0.500 1.00 98.50 122 ALA A N 1
ATOM 880 C CA . ALA A 1 122 ? -6.769 -1.769 -0.172 1.00 98.50 122 ALA A CA 1
ATOM 881 C C . ALA A 1 122 ? -7.145 -0.322 -0.532 1.00 98.50 122 ALA A C 1
ATOM 883 O O . ALA A 1 122 ? -6.259 0.490 -0.757 1.00 98.50 122 ALA A O 1
ATOM 884 N N . ALA A 1 123 ? -8.434 0.023 -0.575 1.00 97.81 123 ALA A N 1
ATOM 885 C CA . ALA A 1 123 ? -8.885 1.393 -0.834 1.00 97.81 123 ALA A CA 1
ATOM 886 C C . ALA A 1 123 ? -8.786 2.321 0.397 1.00 97.81 123 ALA A C 1
ATOM 888 O O . ALA A 1 123 ? -8.979 3.529 0.276 1.00 97.81 123 ALA A O 1
ATOM 889 N N . LEU A 1 124 ? -8.531 1.765 1.586 1.00 97.06 124 LEU A N 1
ATOM 890 C CA . LEU A 1 124 ? -8.581 2.487 2.857 1.00 97.06 124 LEU A CA 1
ATOM 891 C C . LEU A 1 124 ? -7.263 3.137 3.331 1.00 97.06 124 LEU A C 1
ATOM 893 O O . LEU A 1 124 ? -7.372 4.206 3.929 1.00 97.06 124 LEU A O 1
ATOM 897 N N . PRO A 1 125 ? -6.051 2.560 3.166 1.00 97.81 125 PRO A N 1
ATOM 898 C CA . PRO A 1 125 ? -4.896 2.965 3.967 1.00 97.81 125 PRO A CA 1
ATOM 899 C C . PRO A 1 125 ? -4.497 4.432 3.794 1.00 97.81 125 PRO A C 1
ATOM 901 O O . PRO A 1 125 ? -4.598 5.184 4.767 1.00 97.81 125 PRO A O 1
ATOM 904 N N . LEU A 1 126 ? -4.108 4.882 2.596 1.00 97.94 126 LEU A N 1
ATOM 905 C CA . LEU A 1 126 ? -3.685 6.272 2.399 1.00 97.94 126 LEU A CA 1
ATOM 906 C C . LEU A 1 126 ? -4.830 7.252 2.655 1.00 97.94 126 LEU A C 1
ATOM 908 O O . LEU A 1 126 ? -4.676 8.202 3.430 1.00 97.94 126 LEU A O 1
ATOM 912 N N . ALA A 1 127 ? -5.988 7.026 2.033 1.00 97.69 127 ALA A N 1
ATOM 913 C CA . ALA A 1 127 ? -7.121 7.941 2.130 1.00 97.69 127 ALA A CA 1
ATOM 914 C C . ALA A 1 127 ? -7.669 8.053 3.564 1.00 97.69 127 ALA A C 1
ATOM 916 O O . ALA A 1 127 ? -7.825 9.157 4.097 1.00 97.69 127 ALA A O 1
ATOM 917 N N . GLY A 1 128 ? -7.884 6.913 4.220 1.00 97.06 128 GLY A N 1
ATOM 918 C CA . GLY A 1 128 ? -8.391 6.824 5.586 1.00 97.06 128 GLY A CA 1
ATOM 919 C C . GLY A 1 128 ? -7.414 7.380 6.618 1.00 97.06 128 GLY A C 1
ATOM 920 O O . GLY A 1 128 ? -7.833 8.142 7.493 1.00 97.06 128 GLY A O 1
ATOM 921 N N . LEU A 1 129 ? -6.112 7.078 6.504 1.00 97.31 129 LEU A N 1
ATOM 922 C CA . LEU A 1 129 ? -5.098 7.679 7.380 1.00 97.31 129 LEU A CA 1
ATOM 923 C C . LEU A 1 129 ? -5.028 9.195 7.186 1.00 97.31 129 LEU A C 1
ATOM 925 O O . LEU A 1 129 ? -4.951 9.919 8.178 1.00 97.31 129 LEU A O 1
ATOM 929 N N . THR A 1 130 ? -5.119 9.683 5.946 1.00 97.75 130 THR A N 1
ATOM 930 C CA . THR A 1 130 ? -5.113 11.124 5.647 1.00 97.75 130 THR A CA 1
ATOM 931 C C . THR A 1 130 ? -6.299 11.829 6.307 1.00 97.75 130 THR A C 1
ATOM 933 O O . THR A 1 130 ? -6.114 12.812 7.032 1.00 97.75 130 THR A O 1
ATOM 936 N N . ALA A 1 131 ? -7.514 11.302 6.125 1.00 97.81 131 ALA A N 1
ATOM 937 C CA . ALA A 1 131 ? -8.723 11.859 6.729 1.00 97.81 131 ALA A CA 1
ATOM 938 C C . ALA A 1 131 ? -8.666 11.814 8.267 1.00 97.81 131 ALA A C 1
ATOM 940 O O . ALA A 1 131 ? -8.930 12.819 8.936 1.00 97.81 131 ALA A O 1
ATOM 941 N N . TRP A 1 132 ? -8.259 10.677 8.841 1.00 97.69 132 TRP A N 1
ATOM 942 C CA . TRP A 1 132 ? -8.140 10.505 10.290 1.00 97.69 132 TRP A CA 1
ATOM 943 C C . TRP A 1 132 ? -7.111 11.455 10.908 1.00 97.69 132 TRP A C 1
ATOM 945 O O . TRP A 1 132 ? -7.372 12.094 11.931 1.00 97.69 132 TRP A O 1
ATOM 955 N N . GLN A 1 133 ? -5.940 11.588 10.286 1.00 97.06 133 GLN A N 1
ATOM 956 C CA . GLN A 1 133 ? -4.898 12.488 10.768 1.00 97.06 133 GLN A CA 1
ATOM 957 C C . GLN A 1 133 ? -5.352 13.948 10.697 1.00 97.06 133 GLN A C 1
ATOM 959 O O . GLN A 1 133 ? -5.200 14.678 11.680 1.00 97.06 133 GLN A O 1
ATOM 964 N N . GLY A 1 134 ? -5.946 14.360 9.574 1.00 97.44 134 GLY A N 1
ATOM 965 C CA . GLY A 1 134 ? -6.436 15.723 9.383 1.00 97.44 134 GLY A CA 1
ATOM 966 C C . GLY A 1 134 ? -7.533 16.097 10.377 1.00 97.44 134 GLY A C 1
ATOM 967 O O . GLY A 1 134 ? -7.431 17.122 11.048 1.00 97.44 134 GLY A O 1
ATOM 968 N N . LEU A 1 135 ? -8.557 15.253 10.523 1.00 97.75 135 LEU A N 1
ATOM 969 C CA . LEU A 1 135 ? -9.725 15.563 11.352 1.00 97.75 135 LEU A CA 1
ATOM 970 C C . LEU A 1 135 ? -9.493 15.300 12.841 1.00 97.75 135 LEU A C 1
ATOM 972 O O . LEU A 1 135 ? -9.889 16.113 13.676 1.00 97.75 135 LEU A O 1
ATOM 976 N N . VAL A 1 136 ? -8.864 14.177 13.190 1.00 97.44 136 VAL A N 1
ATOM 977 C CA . VAL A 1 136 ? -8.780 13.716 14.582 1.00 97.44 136 VAL A CA 1
ATOM 978 C C . VAL A 1 136 ? -7.438 14.064 15.203 1.00 97.44 136 VAL A C 1
ATOM 980 O O . VAL A 1 136 ? -7.406 14.786 16.198 1.00 97.44 136 VAL A O 1
ATOM 983 N N . ARG A 1 137 ? -6.326 13.592 14.624 1.00 96.94 137 ARG A N 1
ATOM 984 C CA . ARG A 1 137 ? -4.994 13.756 15.239 1.00 96.94 137 ARG A CA 1
ATOM 985 C C . ARG A 1 137 ? -4.564 15.220 15.316 1.00 96.94 137 ARG A C 1
ATOM 987 O O . ARG A 1 137 ? -4.051 15.644 16.348 1.00 96.94 137 ARG A O 1
ATOM 994 N N .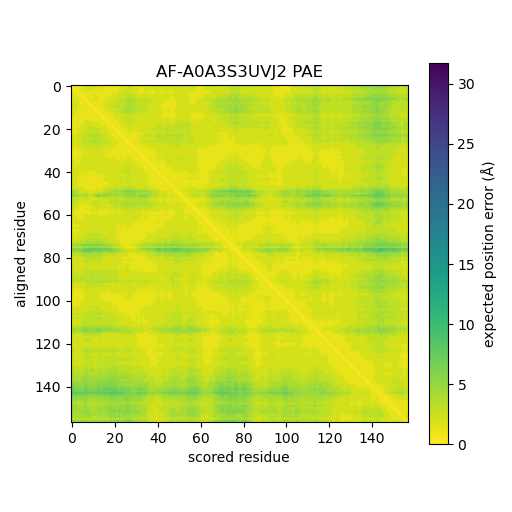 HIS A 1 138 ? -4.751 15.966 14.231 1.00 97.38 138 HIS A N 1
ATOM 995 C CA . HIS A 1 138 ? -4.321 17.361 14.126 1.00 97.38 138 HIS A CA 1
ATOM 996 C C . HIS A 1 138 ? -5.487 18.340 14.270 1.00 97.38 138 HIS A C 1
ATOM 998 O O . HIS A 1 138 ? -5.346 19.355 14.948 1.00 97.38 138 HIS A O 1
ATOM 1004 N N . GLY A 1 139 ? -6.642 18.028 13.676 1.00 96.12 139 GLY A N 1
ATOM 1005 C CA . GLY A 1 139 ? -7.831 18.880 13.725 1.00 96.12 139 GLY A CA 1
ATOM 1006 C C . GLY A 1 139 ? -8.570 18.858 15.063 1.00 96.12 139 GLY A C 1
ATOM 1007 O O . GLY A 1 139 ? -9.291 19.805 15.373 1.00 96.12 139 GLY A O 1
ATOM 1008 N N . GLY A 1 140 ? -8.395 17.804 15.869 1.00 97.31 140 GLY A N 1
ATOM 1009 C CA . GLY A 1 140 ? -9.022 17.687 17.184 1.00 97.31 140 GLY A CA 1
ATOM 1010 C C . GLY A 1 140 ? -10.551 17.763 17.145 1.00 97.31 140 GLY A C 1
ATOM 1011 O O . GLY A 1 140 ? -11.144 18.315 18.075 1.00 97.31 140 GLY A O 1
ATOM 1012 N N . LEU A 1 141 ? -11.178 17.255 16.076 1.00 97.31 141 LEU A N 1
ATOM 1013 C CA . LEU A 1 141 ? -12.620 17.328 15.846 1.00 97.31 141 LEU A CA 1
ATOM 1014 C C . LEU A 1 141 ? -13.420 16.724 17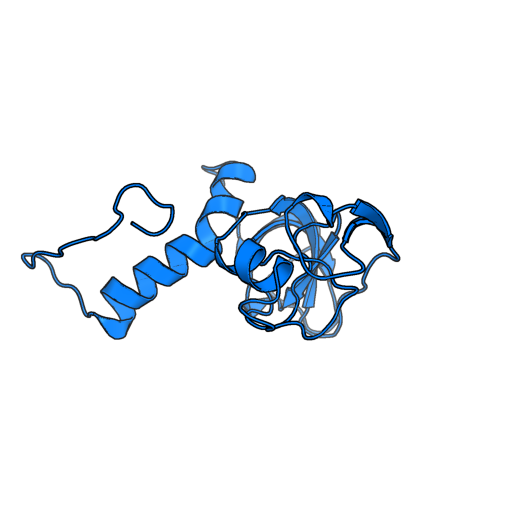.012 1.00 97.31 141 LEU A C 1
ATOM 1016 O O . LEU A 1 141 ? -13.151 15.619 17.483 1.00 97.31 141 LEU A O 1
ATOM 1020 N N . ARG A 1 142 ? -14.450 17.447 17.455 1.00 97.50 142 ARG A N 1
ATOM 1021 C CA . ARG A 1 142 ? -15.353 17.072 18.550 1.00 97.50 142 ARG A CA 1
ATOM 1022 C C . ARG A 1 142 ? -16.803 17.079 18.092 1.00 97.50 142 ARG A C 1
ATOM 1024 O O . ARG A 1 142 ? -17.199 17.798 17.173 1.00 97.50 142 ARG A O 1
ATOM 1031 N N . LYS A 1 143 ? -17.627 16.318 18.813 1.00 97.25 143 LYS A N 1
ATOM 1032 C CA . LYS A 1 143 ? -19.082 16.294 18.637 1.00 97.25 143 LYS A CA 1
ATOM 1033 C C . LYS A 1 143 ? -19.655 17.719 18.649 1.00 97.25 143 LYS A C 1
ATOM 1035 O O . LYS A 1 143 ? -19.359 18.500 19.548 1.00 97.25 143 LYS A O 1
ATOM 1040 N N . GLY A 1 144 ? -20.501 18.027 17.666 1.00 97.62 144 GLY A N 1
ATOM 1041 C CA . GLY A 1 144 ? -21.180 19.322 17.528 1.00 97.62 144 GLY A CA 1
ATOM 1042 C C . GLY A 1 144 ? -20.427 20.367 16.695 1.00 97.62 144 GLY A C 1
ATOM 1043 O O . GLY A 1 144 ? -21.000 21.407 16.381 1.00 97.62 144 GLY A O 1
ATOM 1044 N N . GLN A 1 145 ? -19.178 20.105 16.300 1.00 98.06 145 GLN A N 1
ATOM 1045 C CA . GLN A 1 145 ? -18.451 20.962 15.361 1.00 98.06 145 GLN A CA 1
ATOM 1046 C C . GLN A 1 145 ? -18.872 20.687 13.910 1.00 98.06 145 GLN A C 1
ATOM 1048 O O . GLN A 1 145 ? -19.392 19.621 13.585 1.00 98.06 145 GLN A O 1
ATOM 1053 N N . ARG A 1 146 ? -18.645 21.669 13.033 1.00 97.75 146 ARG A N 1
ATOM 1054 C CA . ARG A 1 146 ? -18.915 21.576 11.593 1.00 97.75 146 ARG A CA 1
ATOM 1055 C C . ARG A 1 146 ? -17.593 21.564 10.836 1.00 97.75 146 ARG A C 1
ATOM 1057 O O . ARG A 1 146 ? -16.704 22.342 11.171 1.00 97.75 146 ARG A O 1
ATOM 1064 N N . VAL A 1 147 ? -17.503 20.725 9.811 1.00 97.38 147 VAL A N 1
ATOM 1065 C CA . VAL A 1 147 ? -16.339 20.606 8.925 1.00 97.38 147 VAL A CA 1
ATOM 1066 C C . VAL A 1 147 ? -16.791 20.902 7.501 1.00 97.38 147 VAL A C 1
ATOM 1068 O O . VAL A 1 147 ? -17.816 20.386 7.063 1.00 97.38 147 VAL A O 1
ATOM 1071 N N . LEU A 1 148 ? -16.036 21.738 6.789 1.00 97.44 148 LEU A N 1
ATOM 1072 C CA . LEU A 1 148 ? -16.169 21.896 5.343 1.00 97.44 148 LEU A CA 1
ATOM 1073 C C . LEU A 1 148 ? -15.152 20.975 4.668 1.00 97.44 148 LEU A C 1
ATOM 1075 O O . LEU A 1 148 ? -13.952 21.137 4.878 1.00 97.44 148 LEU A O 1
ATOM 1079 N N . VAL A 1 149 ? -15.633 20.036 3.856 1.00 97.56 149 VAL A N 1
ATOM 1080 C CA . VAL A 1 149 ? -14.787 19.133 3.069 1.00 97.56 149 VAL A CA 1
ATOM 1081 C C . VAL A 1 149 ? -14.801 19.595 1.616 1.00 97.56 149 VAL A C 1
ATOM 1083 O O . VAL A 1 149 ? -15.829 19.546 0.940 1.00 97.56 149 VAL A O 1
ATOM 1086 N N . HIS A 1 150 ? -13.659 20.078 1.133 1.00 97.12 150 HIS A N 1
ATOM 1087 C CA . HIS A 1 150 ? -13.464 20.339 -0.290 1.00 97.12 150 HIS A CA 1
ATOM 1088 C C . HIS A 1 150 ? -13.158 19.037 -1.028 1.00 97.12 150 HIS A C 1
ATOM 1090 O O . HIS A 1 150 ? -12.570 18.128 -0.454 1.00 97.12 150 HIS A O 1
ATOM 1096 N N . ALA A 1 151 ? -13.541 18.962 -2.307 1.00 96.19 151 ALA A N 1
ATOM 1097 C CA . ALA A 1 151 ? -13.381 17.758 -3.124 1.00 96.19 151 ALA A CA 1
ATOM 1098 C C . ALA A 1 151 ? -13.965 16.485 -2.466 1.00 96.19 151 ALA A C 1
ATOM 1100 O O . ALA A 1 151 ? -13.413 15.403 -2.627 1.00 96.19 151 ALA A O 1
ATOM 1101 N N . ALA A 1 152 ? -15.114 16.611 -1.787 1.00 95.75 152 ALA A N 1
ATOM 1102 C CA . ALA A 1 152 ? -15.813 15.545 -1.050 1.00 95.75 152 ALA A CA 1
ATOM 1103 C C . ALA A 1 152 ? -16.257 14.320 -1.885 1.00 95.75 152 ALA A C 1
ATOM 1105 O O . ALA A 1 152 ? -16.901 13.420 -1.372 1.00 95.75 152 ALA A O 1
ATOM 1106 N N . ALA A 1 153 ? -15.991 14.314 -3.192 1.00 96.25 153 ALA A N 1
ATOM 1107 C CA . ALA A 1 153 ? -16.228 13.171 -4.072 1.00 96.25 153 ALA A CA 1
ATOM 1108 C C . ALA A 1 153 ? -14.942 12.367 -4.365 1.00 96.25 153 ALA A C 1
ATOM 1110 O O . ALA A 1 153 ? -14.997 11.375 -5.088 1.00 96.25 153 ALA A O 1
ATOM 1111 N N . GLY A 1 154 ? -13.779 12.825 -3.887 1.00 94.75 154 GLY A N 1
ATOM 1112 C CA . GLY A 1 154 ? -12.502 12.118 -4.009 1.00 94.75 154 GLY A CA 1
ATOM 1113 C C . GLY A 1 154 ? -12.271 11.158 -2.842 1.00 94.75 154 GLY A C 1
ATOM 1114 O O . GLY A 1 154 ? -12.934 11.264 -1.826 1.00 94.75 154 GLY A O 1
ATOM 1115 N N . GLY A 1 155 ? -11.291 10.256 -2.952 1.00 94.62 155 GLY A N 1
ATOM 1116 C CA . GLY A 1 155 ? -11.107 9.177 -1.965 1.00 94.62 155 GLY A CA 1
ATOM 1117 C C . GLY A 1 155 ? -10.879 9.621 -0.510 1.00 94.62 155 GLY A C 1
ATOM 1118 O O . GLY A 1 155 ? -11.251 8.893 0.399 1.00 94.62 155 GLY A O 1
ATOM 1119 N N . VAL A 1 156 ? -10.283 10.799 -0.279 1.00 97.06 156 VAL A N 1
ATOM 1120 C CA . VAL A 1 156 ? -10.075 11.356 1.077 1.00 97.06 156 VAL A CA 1
ATOM 1121 C C . VAL A 1 156 ? -11.326 12.052 1.624 1.00 97.06 156 VAL A C 1
ATOM 1123 O O . VAL A 1 156 ? -11.491 12.122 2.841 1.00 97.06 156 VAL A O 1
ATOM 1126 N N . GLY A 1 157 ? -12.125 12.652 0.739 1.00 92.94 157 GLY A N 1
ATOM 1127 C CA . GLY A 1 157 ? -13.234 13.532 1.106 1.00 92.94 157 GLY A CA 1
ATOM 1128 C C . GLY A 1 157 ? -14.488 12.757 1.471 1.00 92.94 157 GLY A C 1
ATOM 1129 O O . GLY A 1 157 ? -15.182 13.222 2.401 1.00 92.94 157 GLY A O 1
#

Mean predicted aligned error: 2.54 Å

Secondary structure (DSSP, 8-state):
-EEEEESS--SGGG-EEEE-PPP---TTEEEEEEEEEE--HHHHHHHTTSS-TT-SSSEE---EEEEEEEEE-TT--S--TT-EEEE-TTTTS----SBSEEEEETTSEEEPPTTS-HHHHHTSHHHHHHHHIIIIIIT---TT-----TTTTSTT-